Protein AF-B9VTQ7-F1 (afdb_monomer_lite)

Structure (mmCIF, N/CA/C/O backbone):
data_AF-B9VTQ7-F1
#
_entry.id   AF-B9VTQ7-F1
#
loop_
_atom_site.group_PDB
_atom_site.id
_atom_site.type_symbol
_atom_site.label_atom_id
_atom_site.label_alt_id
_atom_site.label_comp_id
_atom_site.label_asym_id
_atom_site.label_entity_id
_atom_site.label_seq_id
_atom_site.pdbx_PDB_ins_code
_atom_site.Cartn_x
_atom_site.Cartn_y
_atom_site.Cartn_z
_atom_site.occupancy
_atom_site.B_iso_or_equiv
_atom_site.auth_seq_id
_atom_site.auth_comp_id
_atom_site.auth_asym_id
_atom_site.auth_atom_id
_atom_site.pdbx_PDB_model_num
ATOM 1 N N . GLY A 1 1 ? 2.141 5.479 2.404 1.00 86.81 1 GLY A N 1
ATOM 2 C CA . GLY A 1 1 ? 2.398 5.145 3.827 1.00 86.81 1 GLY A CA 1
ATOM 3 C C . GLY A 1 1 ? 1.094 4.762 4.500 1.00 86.81 1 GLY A C 1
ATOM 4 O O . GLY A 1 1 ? 0.056 5.196 4.014 1.00 86.81 1 GLY A O 1
ATOM 5 N N . LEU A 1 2 ? 1.127 3.940 5.550 1.00 95.62 2 LEU A N 1
ATOM 6 C CA . LEU A 1 2 ? -0.061 3.481 6.284 1.00 95.62 2 LEU A CA 1
ATOM 7 C C . LEU A 1 2 ? -0.122 4.172 7.647 1.00 95.62 2 LEU A C 1
ATOM 9 O O . LEU A 1 2 ? 0.884 4.211 8.354 1.00 95.62 2 LEU A O 1
ATOM 13 N N . TRP A 1 3 ? -1.284 4.711 7.999 1.00 98.06 3 TRP A N 1
ATOM 14 C CA . TRP A 1 3 ? -1.525 5.357 9.283 1.00 98.06 3 TRP A CA 1
ATOM 15 C C . TRP A 1 3 ? -2.704 4.701 9.996 1.00 98.06 3 TRP A C 1
ATOM 17 O O . TRP A 1 3 ? -3.731 4.450 9.370 1.00 98.06 3 TRP A O 1
ATOM 27 N N . PHE A 1 4 ? -2.549 4.442 11.295 1.00 98.25 4 PHE A N 1
ATOM 28 C CA . PHE A 1 4 ? -3.593 3.892 12.155 1.00 98.25 4 PHE A CA 1
ATOM 29 C C . PHE A 1 4 ? -4.409 5.027 12.783 1.00 98.25 4 PHE A C 1
ATOM 31 O O . PHE A 1 4 ? -3.857 5.882 13.477 1.00 98.25 4 PHE A O 1
ATOM 38 N N . GLU A 1 5 ? -5.716 5.047 12.524 1.00 98.19 5 GLU A N 1
ATOM 39 C CA . GLU A 1 5 ? -6.644 6.069 13.029 1.00 98.19 5 GLU A CA 1
ATOM 40 C C . GLU A 1 5 ? -7.309 5.662 14.361 1.00 98.19 5 GLU A C 1
ATOM 42 O O . GLU A 1 5 ? -7.948 6.501 14.995 1.00 98.19 5 GLU A O 1
ATOM 47 N N . GLY A 1 6 ? -7.137 4.412 14.811 1.00 98.25 6 GLY A N 1
ATOM 48 C CA . GLY A 1 6 ? -7.739 3.867 16.034 1.00 98.25 6 GLY A CA 1
ATOM 49 C C . GLY A 1 6 ? -8.751 2.756 15.749 1.00 98.25 6 GLY A C 1
ATOM 50 O O . GLY A 1 6 ? -8.874 2.293 14.620 1.00 98.25 6 GLY A O 1
ATOM 51 N N . GLU A 1 7 ? -9.505 2.356 16.767 1.00 98.31 7 GLU A N 1
ATOM 52 C CA . GLU A 1 7 ? -10.594 1.373 16.660 1.00 98.31 7 GLU A CA 1
ATOM 53 C C . GLU A 1 7 ? -11.955 2.070 16.496 1.00 98.31 7 GLU A C 1
ATOM 55 O O . GLU A 1 7 ? -12.126 3.233 16.895 1.00 98.31 7 GLU A O 1
ATOM 60 N N . ASP A 1 8 ? -12.908 1.421 15.829 1.00 96.62 8 ASP A N 1
ATOM 61 C CA . ASP A 1 8 ? -14.321 1.822 15.851 1.00 96.62 8 ASP A CA 1
ATOM 62 C C . ASP A 1 8 ? -15.076 1.236 17.061 1.00 96.62 8 ASP A C 1
ATOM 64 O O . ASP A 1 8 ? -14.476 0.670 17.971 1.00 96.62 8 ASP A O 1
ATOM 68 N N . GLU A 1 9 ? -16.393 1.445 17.117 1.00 96.94 9 GLU A N 1
ATOM 69 C CA . GLU A 1 9 ? -17.234 0.982 18.232 1.00 96.94 9 GLU A CA 1
ATOM 70 C C . GLU A 1 9 ? -17.359 -0.550 18.297 1.00 96.94 9 GLU A C 1
ATOM 72 O O . GLU A 1 9 ? -17.670 -1.099 19.355 1.00 96.94 9 GLU A O 1
ATOM 77 N N . GLU A 1 10 ? -17.100 -1.233 17.183 1.00 95.44 10 GLU A N 1
ATOM 78 C CA . GLU A 1 10 ? -17.176 -2.687 17.023 1.00 95.44 10 GLU A CA 1
ATOM 79 C C . GLU A 1 10 ? -15.808 -3.356 17.245 1.00 95.44 10 GLU A C 1
ATOM 81 O O . GLU A 1 10 ? -15.725 -4.580 17.345 1.00 95.44 10 GLU A O 1
ATOM 86 N N . GLY A 1 11 ? -14.751 -2.552 17.401 1.00 97.50 11 GLY A N 1
ATOM 87 C CA . GLY A 1 11 ? -13.377 -2.998 17.615 1.00 97.50 11 GLY A CA 1
ATOM 88 C C . GLY A 1 11 ? -12.586 -3.209 16.324 1.00 97.50 11 GLY A C 1
ATOM 89 O O . GLY A 1 11 ? -11.478 -3.739 16.383 1.00 97.50 11 GLY A O 1
ATOM 90 N N . ASN A 1 12 ? -13.106 -2.798 15.161 1.00 98.56 12 ASN A N 1
ATOM 91 C CA . ASN A 1 12 ? -12.360 -2.905 13.910 1.00 98.56 12 ASN A CA 1
ATOM 92 C C . ASN A 1 12 ? -11.264 -1.837 13.852 1.00 98.56 12 ASN A C 1
ATOM 94 O O . ASN A 1 12 ? -11.466 -0.670 14.211 1.00 98.56 12 ASN A O 1
ATOM 98 N N . LEU A 1 13 ? -10.098 -2.218 13.336 1.00 98.75 13 LEU A N 1
ATOM 99 C CA . LEU A 1 13 ? -8.961 -1.318 13.178 1.00 98.75 13 LEU A CA 1
ATOM 100 C C . LEU A 1 13 ? -9.175 -0.400 11.971 1.00 98.75 13 LEU A C 1
ATOM 102 O O . LEU A 1 13 ? -9.334 -0.881 10.853 1.00 98.75 13 LEU A O 1
ATOM 106 N N . LYS A 1 14 ? -9.114 0.919 12.169 1.00 98.69 14 LYS A N 1
ATOM 107 C CA . LYS A 1 14 ? -9.237 1.923 11.101 1.00 98.69 14 LYS A CA 1
ATOM 108 C C . LYS A 1 14 ? -7.879 2.387 10.615 1.00 98.69 14 LYS A C 1
ATOM 110 O O . LYS A 1 14 ? -7.007 2.766 11.406 1.00 98.69 14 LYS A O 1
ATOM 115 N N . PHE A 1 15 ? -7.737 2.472 9.301 1.00 98.50 15 PHE A N 1
ATOM 116 C CA . PHE A 1 15 ? -6.523 2.951 8.665 1.00 98.50 15 PHE A CA 1
ATOM 117 C C . PHE A 1 15 ? -6.807 3.980 7.583 1.00 98.50 15 PHE A C 1
ATOM 119 O O . PHE A 1 15 ? -7.823 3.928 6.893 1.00 98.50 15 PHE A O 1
ATOM 126 N N . VAL A 1 16 ? -5.825 4.853 7.364 1.00 98.19 16 VAL A N 1
ATOM 127 C CA . VAL A 1 16 ? -5.747 5.709 6.181 1.00 98.19 16 VAL A CA 1
ATOM 128 C C . VAL A 1 16 ? -4.419 5.493 5.468 1.00 98.19 16 VAL A C 1
ATOM 130 O O . VAL A 1 16 ? -3.350 5.395 6.079 1.00 98.19 16 VAL A O 1
ATOM 133 N N . THR A 1 17 ? -4.473 5.414 4.144 1.00 96.94 17 THR A N 1
ATOM 134 C CA . THR A 1 17 ? -3.288 5.270 3.306 1.00 96.94 17 THR A CA 1
ATOM 135 C C . THR A 1 17 ? -3.424 6.032 1.996 1.00 96.94 17 THR A C 1
ATOM 137 O O . THR A 1 17 ? -4.518 6.318 1.517 1.00 96.94 17 THR A O 1
ATOM 140 N N . VAL A 1 18 ? -2.279 6.357 1.406 1.00 95.50 18 VAL A N 1
ATOM 141 C CA . VAL A 1 18 ? -2.174 6.666 -0.018 1.00 95.50 18 VAL A CA 1
ATOM 142 C C . VAL A 1 18 ? -1.422 5.488 -0.631 1.00 95.50 18 VAL A C 1
ATOM 144 O O . VAL A 1 18 ? -0.227 5.345 -0.329 1.00 95.50 18 VAL A O 1
ATOM 147 N N . PRO A 1 19 ? -2.102 4.619 -1.407 1.00 89.06 19 PRO A N 1
ATOM 148 C CA . PRO A 1 19 ? -1.463 3.484 -2.055 1.00 89.06 19 PRO A CA 1
ATOM 149 C C . PRO A 1 19 ? -0.331 3.953 -2.967 1.00 89.06 19 PRO A C 1
ATOM 151 O O . PRO A 1 19 ? -0.468 4.944 -3.686 1.00 89.06 19 PRO A O 1
ATOM 154 N N . ASP A 1 20 ? 0.792 3.246 -2.918 1.00 86.69 20 ASP A N 1
ATOM 155 C CA . ASP A 1 20 ? 1.912 3.492 -3.819 1.00 86.69 20 ASP A CA 1
ATOM 156 C C . ASP A 1 20 ? 1.641 2.824 -5.177 1.00 86.69 20 ASP A C 1
ATOM 158 O O . ASP A 1 20 ? 0.998 1.775 -5.245 1.00 86.69 20 ASP A O 1
ATOM 162 N N . ARG A 1 21 ? 2.140 3.421 -6.262 1.00 86.56 21 ARG A N 1
ATOM 163 C CA . ARG A 1 21 ? 2.046 2.854 -7.620 1.00 86.56 21 ARG A CA 1
ATOM 164 C C . ARG A 1 21 ? 3.109 1.789 -7.913 1.00 86.56 21 ARG A C 1
ATOM 166 O O . ARG A 1 21 ? 3.171 1.282 -9.029 1.00 86.56 21 ARG A O 1
ATOM 173 N N . GLY A 1 22 ? 3.963 1.494 -6.940 1.00 83.88 22 GLY A N 1
ATOM 174 C CA . GLY A 1 22 ? 5.106 0.609 -7.066 1.00 83.88 22 GLY A CA 1
ATOM 175 C C . GLY A 1 22 ? 6.346 1.297 -7.654 1.00 83.88 22 GLY A C 1
ATOM 176 O O . GLY A 1 22 ? 6.294 2.439 -8.130 1.00 83.88 22 GLY A O 1
ATOM 177 N N . PRO A 1 23 ? 7.493 0.595 -7.633 1.00 84.44 23 PRO A N 1
ATOM 178 C CA . PRO A 1 23 ? 8.720 1.074 -8.251 1.00 84.44 23 PRO A CA 1
ATOM 179 C C . PRO A 1 23 ? 8.548 1.236 -9.763 1.00 84.44 23 PRO A C 1
ATOM 181 O O . PRO A 1 23 ? 7.727 0.576 -10.399 1.00 84.44 23 PRO A O 1
ATOM 184 N N . ASN A 1 24 ? 9.374 2.092 -10.362 1.00 83.94 24 ASN A N 1
ATOM 185 C CA . ASN A 1 24 ? 9.501 2.086 -11.815 1.00 83.94 24 ASN A CA 1
ATOM 186 C C . ASN A 1 24 ? 10.159 0.770 -12.256 1.00 83.94 24 ASN A C 1
ATOM 188 O O . ASN A 1 24 ? 11.081 0.292 -11.590 1.00 83.94 24 ASN A O 1
ATOM 192 N N . GLY A 1 25 ? 9.712 0.224 -13.388 1.00 85.56 25 GLY A N 1
ATOM 193 C CA . GLY A 1 25 ? 10.423 -0.865 -14.054 1.00 85.56 25 GLY A CA 1
ATOM 194 C C . GLY A 1 25 ? 11.830 -0.439 -14.486 1.00 85.56 25 GLY A C 1
ATOM 195 O O . GLY A 1 25 ? 12.140 0.757 -14.552 1.00 85.56 25 GLY A O 1
ATOM 196 N N . ALA A 1 26 ? 12.684 -1.423 -14.779 1.00 91.06 26 ALA A N 1
ATOM 197 C CA . ALA A 1 26 ? 13.938 -1.158 -15.478 1.00 91.06 26 ALA A CA 1
ATOM 198 C C . ALA A 1 26 ? 13.645 -0.497 -16.840 1.00 91.06 26 ALA A C 1
ATOM 200 O O . ALA A 1 26 ? 12.569 -0.743 -17.389 1.00 91.06 26 ALA A O 1
ATOM 201 N N . PRO A 1 27 ? 14.556 0.333 -17.376 1.00 93.94 27 PRO A N 1
ATOM 202 C CA . PRO A 1 27 ? 14.390 0.871 -18.715 1.00 93.94 27 PRO A CA 1
ATOM 203 C C . PRO A 1 27 ? 14.246 -0.245 -19.751 1.00 93.94 27 PRO A C 1
ATOM 205 O O . PRO A 1 27 ? 14.981 -1.234 -19.693 1.00 93.94 27 PRO A O 1
ATOM 208 N N . THR A 1 28 ? 13.297 -0.076 -20.659 1.00 93.25 28 THR A N 1
ATOM 209 C CA . THR A 1 28 ? 12.989 -1.000 -21.754 1.00 93.25 28 THR A CA 1
ATOM 210 C C . THR A 1 28 ? 12.601 -0.178 -22.963 1.00 93.25 28 THR A C 1
ATOM 212 O O . THR A 1 28 ? 11.959 0.851 -22.776 1.00 93.25 28 THR A O 1
ATOM 215 N N . ASP A 1 29 ? 12.912 -0.667 -24.151 1.00 94.12 29 ASP A N 1
ATOM 216 C CA . ASP A 1 29 ? 12.355 -0.153 -25.398 1.00 94.12 29 ASP A CA 1
ATOM 217 C C . ASP A 1 29 ? 10.823 -0.306 -25.377 1.00 94.12 29 ASP A C 1
ATOM 219 O O . ASP A 1 29 ? 10.306 -1.427 -25.262 1.00 94.12 29 ASP A O 1
ATOM 223 N N . VAL A 1 30 ? 10.098 0.818 -25.351 1.00 91.31 30 VAL A N 1
ATOM 224 C CA . VAL A 1 30 ? 8.620 0.835 -25.288 1.00 91.31 30 VAL A CA 1
ATOM 225 C C . VAL A 1 30 ? 7.952 1.223 -26.606 1.00 91.31 30 VAL A C 1
ATOM 227 O O . VAL A 1 30 ? 6.718 1.182 -26.673 1.00 91.31 30 VAL A O 1
ATOM 230 N N . ASP A 1 31 ? 8.719 1.601 -27.629 1.00 92.44 31 ASP A N 1
ATOM 231 C CA . ASP A 1 31 ? 8.204 2.026 -28.936 1.00 92.44 31 ASP A CA 1
ATOM 232 C C . ASP A 1 31 ? 8.957 1.447 -30.153 1.00 92.44 31 ASP A C 1
ATOM 234 O O . ASP A 1 31 ? 8.674 1.832 -31.292 1.00 92.44 31 ASP A O 1
ATOM 238 N N . ASP A 1 32 ? 9.798 0.436 -29.920 1.00 93.56 32 ASP A N 1
ATOM 239 C CA . ASP A 1 32 ? 10.596 -0.310 -30.897 1.00 93.56 32 ASP A CA 1
ATOM 240 C C . ASP A 1 32 ? 11.581 0.580 -31.692 1.00 93.56 32 ASP A C 1
ATOM 242 O O . ASP A 1 32 ? 11.899 0.287 -32.855 1.00 93.56 32 ASP A O 1
ATOM 246 N N . ASP A 1 33 ? 12.066 1.678 -31.097 1.00 96.50 33 ASP A N 1
ATOM 247 C CA . ASP A 1 33 ? 13.032 2.592 -31.727 1.00 96.50 33 ASP A CA 1
ATOM 248 C C . ASP A 1 33 ? 14.507 2.197 -31.491 1.00 96.50 33 ASP A C 1
ATOM 250 O O . ASP A 1 33 ? 15.414 2.728 -32.147 1.00 96.50 33 ASP A O 1
ATOM 254 N N . GLY A 1 34 ? 14.739 1.184 -30.648 1.00 95.69 34 GLY A N 1
ATOM 255 C CA . GLY A 1 34 ? 16.0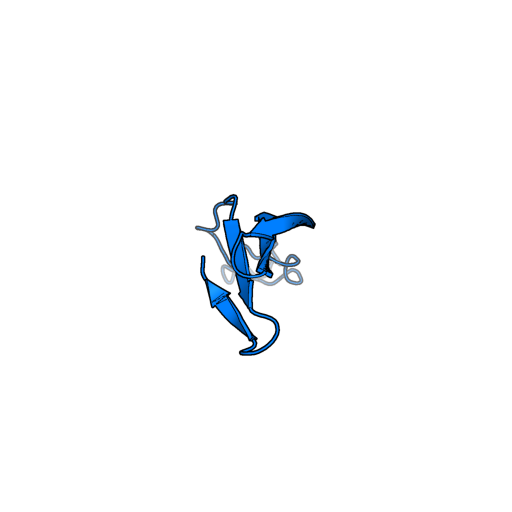53 0.651 -30.299 1.00 95.69 34 GLY A CA 1
ATOM 256 C C . GLY A 1 34 ? 16.726 1.332 -29.105 1.00 95.69 34 GLY A C 1
ATOM 257 O O . GLY A 1 34 ? 17.810 0.890 -28.702 1.00 95.69 34 GLY A O 1
ATOM 258 N N . GLU A 1 35 ? 16.112 2.362 -28.525 1.00 96.88 35 GLU A N 1
ATOM 259 C CA . GLU A 1 35 ? 16.531 2.998 -27.281 1.00 96.88 35 GLU A CA 1
ATOM 260 C C . GLU A 1 35 ? 15.732 2.438 -26.090 1.00 96.88 35 GLU A C 1
ATOM 262 O O . GLU A 1 35 ? 14.808 1.651 -26.241 1.00 96.88 35 GLU A O 1
ATOM 267 N N . ASN A 1 36 ? 16.179 2.713 -24.860 1.00 96.25 36 ASN A N 1
ATOM 268 C CA . ASN A 1 36 ? 15.468 2.260 -23.662 1.00 96.25 36 ASN A CA 1
ATOM 269 C C . ASN A 1 36 ? 14.864 3.452 -22.918 1.00 96.25 36 ASN A C 1
ATOM 271 O O . ASN A 1 36 ? 15.595 4.299 -22.387 1.00 96.25 36 ASN A O 1
ATOM 275 N N . GLU A 1 37 ? 13.549 3.431 -22.724 1.00 93.00 37 GLU A N 1
ATOM 276 C CA . GLU A 1 37 ? 12.805 4.475 -22.026 1.00 93.00 37 GLU A CA 1
ATOM 277 C C . GLU A 1 37 ? 12.447 4.027 -20.614 1.00 93.00 37 GLU A C 1
ATOM 279 O O . GLU A 1 37 ? 12.476 2.854 -20.243 1.00 93.00 37 GLU A O 1
ATOM 284 N N . ARG A 1 38 ? 12.044 4.990 -19.782 1.00 90.00 38 ARG A N 1
ATOM 285 C CA . ARG A 1 38 ? 11.390 4.666 -18.515 1.00 90.00 38 ARG A CA 1
ATOM 286 C C . ARG A 1 38 ? 9.953 4.203 -18.796 1.00 90.00 38 ARG A C 1
ATOM 288 O O . ARG A 1 38 ? 9.144 5.045 -19.191 1.00 90.00 38 ARG A O 1
ATOM 295 N N . PRO A 1 39 ? 9.580 2.952 -18.475 1.00 87.38 39 PRO A N 1
ATOM 296 C CA . PRO A 1 39 ? 8.208 2.507 -18.652 1.00 87.38 39 PRO A CA 1
ATOM 297 C C . PRO A 1 39 ? 7.272 3.165 -17.629 1.00 87.38 39 PRO A C 1
ATOM 299 O O . PRO A 1 39 ? 7.552 3.208 -16.425 1.00 87.38 39 PRO A O 1
ATOM 302 N N . PHE A 1 40 ? 6.116 3.625 -18.107 1.00 85.31 40 PHE A N 1
ATOM 303 C CA . PHE A 1 40 ? 4.996 4.092 -17.287 1.00 85.31 40 PHE A CA 1
ATOM 304 C C . PHE A 1 40 ? 3.861 3.064 -17.337 1.00 85.31 40 PHE A C 1
ATOM 306 O O . PHE A 1 40 ? 2.854 3.268 -18.002 1.00 85.31 40 PHE A O 1
ATOM 313 N N . ALA A 1 41 ? 4.024 1.945 -16.625 1.00 82.00 41 ALA A N 1
ATOM 314 C CA . ALA A 1 41 ? 3.088 0.812 -16.676 1.00 82.00 41 ALA A CA 1
ATOM 315 C C . ALA A 1 41 ? 1.654 1.136 -16.206 1.00 82.00 41 ALA A C 1
ATOM 317 O O . ALA A 1 41 ? 0.726 0.390 -16.504 1.00 82.00 41 ALA A O 1
ATOM 318 N N . LEU A 1 42 ? 1.467 2.234 -15.467 1.00 86.94 42 LEU A N 1
ATOM 319 C CA . LEU A 1 42 ? 0.167 2.687 -14.975 1.00 86.94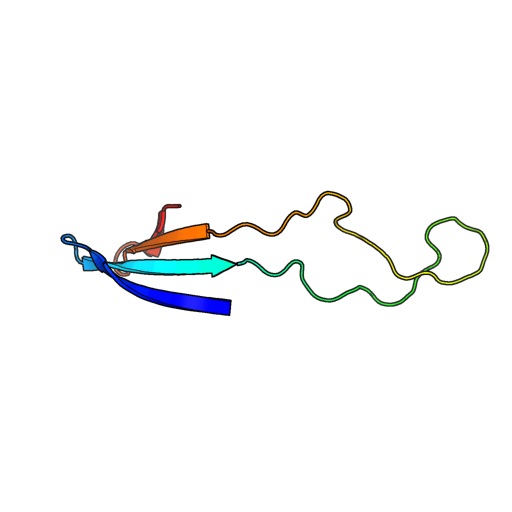 42 LEU A CA 1
ATOM 320 C C . LEU A 1 42 ? -0.078 4.145 -15.406 1.00 86.94 42 LEU A C 1
ATOM 322 O O . LEU A 1 42 ? 0.000 5.046 -14.565 1.00 86.94 42 LEU A O 1
ATOM 326 N N . PRO A 1 43 ? -0.333 4.401 -16.703 1.00 84.19 43 PRO A N 1
ATOM 327 C CA . PRO A 1 43 ? -0.449 5.761 -17.238 1.00 84.19 43 PRO A CA 1
ATOM 328 C C . PRO A 1 43 ? -1.642 6.528 -16.650 1.00 84.19 43 PRO A C 1
ATOM 330 O O . PRO A 1 43 ? -1.575 7.744 -16.489 1.00 84.19 43 PRO A O 1
ATOM 333 N N . ASP A 1 44 ? -2.690 5.810 -16.244 1.00 88.88 44 ASP A N 1
ATOM 334 C CA . ASP A 1 44 ? -3.906 6.381 -15.659 1.00 88.88 44 ASP A CA 1
ATOM 335 C C . ASP A 1 44 ? -3.913 6.363 -14.121 1.00 88.88 44 ASP A C 1
ATOM 337 O O . ASP A 1 44 ? -4.927 6.688 -13.492 1.00 88.88 44 ASP A O 1
ATOM 341 N N . PHE A 1 45 ? -2.807 5.968 -13.475 1.00 87.81 45 PHE A N 1
ATOM 342 C CA . PHE A 1 45 ? -2.754 5.950 -12.016 1.00 87.81 45 PHE A CA 1
ATOM 343 C C . PHE A 1 45 ? -2.891 7.365 -11.453 1.00 87.81 45 PHE A C 1
ATOM 345 O O . PHE A 1 45 ? -2.108 8.264 -11.755 1.00 87.81 45 PHE A O 1
ATOM 352 N N . GLN A 1 46 ? -3.857 7.529 -10.555 1.00 89.69 46 GLN A N 1
ATOM 353 C CA . GLN A 1 46 ? -4.037 8.734 -9.760 1.00 89.69 46 GLN A CA 1
ATOM 354 C C . GLN A 1 46 ? -3.988 8.355 -8.290 1.00 89.69 46 GLN A C 1
ATOM 356 O O . GLN A 1 46 ? -4.741 7.486 -7.847 1.00 89.69 46 GLN A O 1
ATOM 361 N N . ALA A 1 47 ? -3.113 9.018 -7.536 1.00 89.94 47 ALA A N 1
ATOM 362 C CA . ALA A 1 47 ? -3.028 8.819 -6.099 1.00 89.94 47 ALA A CA 1
ATOM 363 C C . ALA A 1 47 ? -4.356 9.220 -5.442 1.00 89.94 47 ALA A C 1
ATOM 365 O O . ALA A 1 47 ? -4.919 10.277 -5.734 1.00 89.94 47 ALA A O 1
ATOM 366 N N . ARG A 1 48 ? -4.857 8.370 -4.545 1.00 93.00 48 ARG A N 1
ATOM 367 C CA . ARG A 1 48 ? -6.090 8.608 -3.787 1.00 93.00 48 ARG A CA 1
ATOM 368 C C . ARG A 1 48 ? -5.842 8.311 -2.321 1.00 93.00 48 ARG A C 1
ATOM 370 O O . ARG A 1 48 ? -5.059 7.425 -1.990 1.00 93.00 48 ARG A O 1
ATOM 377 N N . ILE A 1 49 ? -6.527 9.050 -1.458 1.00 95.94 49 ILE A N 1
ATOM 378 C CA . ILE A 1 49 ? -6.616 8.701 -0.044 1.00 95.94 49 ILE A CA 1
ATOM 379 C C . ILE A 1 49 ? -7.636 7.574 0.066 1.00 95.94 49 ILE A C 1
ATOM 381 O O . ILE A 1 49 ? -8.772 7.726 -0.382 1.00 95.94 49 ILE A O 1
ATOM 385 N N . VAL A 1 50 ? -7.219 6.461 0.649 1.00 96.62 50 VAL A N 1
ATOM 386 C CA . VAL A 1 50 ? -8.064 5.306 0.935 1.00 96.62 50 VAL A CA 1
ATOM 387 C C . VAL A 1 50 ? -8.163 5.186 2.446 1.00 96.62 50 VAL A C 1
ATOM 389 O O . VAL A 1 50 ? -7.136 5.180 3.129 1.00 96.62 50 VAL A O 1
ATOM 392 N N . ARG A 1 51 ? -9.391 5.121 2.956 1.00 98.00 51 ARG A N 1
ATOM 393 C CA . ARG A 1 51 ? -9.671 4.678 4.321 1.00 98.00 51 ARG A CA 1
ATOM 394 C C . ARG A 1 51 ? -10.246 3.279 4.257 1.00 98.00 51 ARG A C 1
ATOM 396 O O . ARG A 1 51 ? -10.916 2.971 3.284 1.00 98.00 51 ARG A O 1
ATOM 403 N N . PHE A 1 52 ? -9.927 2.456 5.240 1.00 97.94 52 PHE A N 1
ATOM 404 C CA . PHE A 1 52 ? -10.462 1.106 5.331 1.00 97.94 52 PHE A CA 1
ATOM 405 C C . PHE A 1 52 ? -10.474 0.631 6.784 1.00 97.94 52 PHE A C 1
ATOM 407 O O . PHE A 1 52 ? -9.744 1.175 7.625 1.00 97.94 52 PHE A O 1
ATOM 414 N N . THR A 1 53 ? -11.284 -0.384 7.061 1.00 98.56 53 THR A N 1
ATOM 415 C CA . THR A 1 53 ? -11.338 -1.095 8.340 1.00 98.56 53 THR A CA 1
ATOM 416 C C . THR A 1 53 ? -10.811 -2.523 8.191 1.00 98.56 53 THR A C 1
ATOM 418 O O . THR A 1 53 ? -10.819 -3.086 7.096 1.00 98.56 53 THR A O 1
ATOM 421 N N . LEU A 1 54 ? -10.309 -3.095 9.285 1.00 98.50 54 LEU A N 1
ATOM 422 C CA . LEU A 1 54 ? -9.927 -4.503 9.400 1.00 98.50 54 LEU A CA 1
ATOM 423 C C . LEU A 1 54 ? -10.583 -5.095 10.649 1.00 98.50 54 LEU A C 1
ATOM 425 O O . LEU A 1 54 ? -10.287 -4.648 11.759 1.00 98.50 54 LEU A O 1
ATOM 429 N N . ASP A 1 55 ? -11.401 -6.128 10.468 1.00 98.44 55 ASP A N 1
ATOM 430 C CA . ASP A 1 55 ? -11.805 -7.023 11.557 1.00 98.44 55 ASP A CA 1
ATOM 431 C C . ASP A 1 55 ? -10.720 -8.093 11.727 1.00 98.44 55 ASP A C 1
ATOM 433 O O . ASP A 1 55 ? -10.491 -8.923 10.846 1.00 98.44 55 ASP A O 1
ATOM 437 N N . GLU A 1 56 ? -10.017 -8.096 12.858 1.00 97.19 56 GLU A N 1
ATOM 438 C CA . GLU A 1 56 ? -8.914 -9.033 13.092 1.00 97.19 56 GLU A CA 1
ATOM 439 C C . GLU A 1 56 ? -9.367 -10.487 13.307 1.00 97.19 56 GLU A C 1
ATOM 441 O O . GLU A 1 56 ? -8.568 -11.414 13.127 1.00 97.19 56 GLU A O 1
ATOM 446 N N . ASN A 1 57 ? -10.636 -10.713 13.663 1.00 97.19 57 ASN A N 1
ATOM 447 C CA . ASN A 1 57 ? -11.168 -12.055 13.896 1.00 97.19 57 ASN A CA 1
ATOM 448 C C . ASN A 1 57 ? -11.460 -12.766 12.573 1.00 97.19 57 ASN A C 1
ATOM 450 O O . ASN A 1 57 ? -11.036 -13.907 12.369 1.00 97.19 57 ASN A O 1
ATOM 454 N N . SER A 1 58 ? -12.184 -12.088 11.680 1.00 97.81 58 SER A N 1
ATOM 455 C CA . SER A 1 58 ? -12.545 -12.604 10.353 1.00 97.81 58 SER A CA 1
ATOM 456 C C . SER A 1 58 ? -11.432 -12.405 9.323 1.00 97.81 58 SER A C 1
ATOM 458 O O . SER A 1 58 ? -11.285 -13.229 8.418 1.00 97.81 58 SER A O 1
ATOM 460 N N . ARG A 1 59 ? -10.591 -11.379 9.516 1.00 97.25 59 ARG A N 1
ATOM 461 C CA . ARG A 1 59 ? -9.619 -10.836 8.549 1.00 97.25 59 ARG A CA 1
ATOM 462 C C . ARG A 1 59 ? -10.271 -10.136 7.359 1.00 97.25 59 ARG A C 1
ATOM 464 O O . ARG A 1 59 ? -9.609 -9.948 6.334 1.00 97.25 59 ARG A O 1
ATOM 471 N N . ASP A 1 60 ? -11.537 -9.759 7.494 1.00 98.19 60 ASP A N 1
ATOM 472 C CA . ASP A 1 60 ? -12.248 -9.010 6.470 1.00 98.19 60 ASP A CA 1
ATOM 473 C C . ASP A 1 60 ? -11.775 -7.550 6.444 1.00 98.19 60 ASP A C 1
ATOM 475 O O . ASP A 1 60 ? -11.456 -6.952 7.475 1.00 98.19 60 ASP A O 1
ATOM 479 N N . ILE A 1 61 ? -11.702 -6.994 5.232 1.00 97.69 61 ILE A N 1
ATOM 480 C CA . ILE A 1 61 ? -11.321 -5.604 4.967 1.00 97.69 61 ILE A CA 1
ATOM 481 C C . ILE A 1 61 ? -12.478 -4.918 4.247 1.00 97.69 61 ILE A C 1
ATOM 483 O O . ILE A 1 61 ? -12.934 -5.408 3.211 1.00 97.69 61 ILE A O 1
ATOM 487 N N . GLU A 1 62 ? -12.888 -3.756 4.748 1.00 97.44 62 GLU A N 1
ATOM 488 C CA . GLU A 1 62 ? -13.911 -2.905 4.134 1.00 97.44 62 GLU A CA 1
ATOM 489 C C . GLU A 1 62 ? -13.324 -1.525 3.803 1.00 97.44 62 GLU A C 1
ATOM 491 O O . GLU A 1 62 ? -12.563 -0.978 4.598 1.00 97.44 62 GLU A O 1
ATOM 496 N N . ILE A 1 63 ? -13.633 -0.981 2.618 1.00 94.44 63 ILE A N 1
ATOM 497 C CA . ILE A 1 63 ? -13.097 0.289 2.081 1.00 94.44 63 ILE A CA 1
ATOM 498 C C . ILE A 1 63 ? -14.217 1.319 1.942 1.00 94.44 63 ILE A C 1
ATOM 500 O O . ILE A 1 63 ? -15.221 0.980 1.275 1.00 94.44 63 ILE A O 1
#

Organism: NCBI:txid348607

Sequence (63 aa):
GLWFEGEDEEGNLKFVTVPDRGPNGAPTDVDDDGENERPFALPDFQARIVRFTLDENSRDIEI

Secondary structure (DSSP, 8-state):
-EEEEEE-TT-PEEEEE-----PPPPPB-SSSSSS-BPP-S-TT-----EEEEE-TTT--EE-

pLDDT: mean 93.64, std 4.94, range [82.0, 98.75]

Foldseek 3Di:
DKDWPAADPVGWTKIKDFDDPDDWDDFDPPPPPPDTDTDPPCPPDDTDIDMWTADPVVRDIGD

Radius of gyration: 18.38 Å; chains: 1; bounding box: 34×21×50 Å

=== Feature glossary ===
The record interleaves many kinds of information about one protein. Here is each kind framed as the question it answers.

Q: What are the backbone torsion angles?
A: φ (phi) and ψ (psi) are the two rotatable backbone dihedrals per residue: φ is the C(i-1)–N–Cα–C torsion, ψ is the N–Cα–C–N(i+1) torsion, both in degrees on (−180°, 180°]. α-helical residues cluster near (−60°, −45°); β-strand residues near (−120°, +130°). A Ramachandran plot is simply a scatter of (φ, ψ) for every residue.

Q: What is the amino-acid chain?
A: This is the polypeptide sequence — one letter per residue, N-terminus first. Length ranges from a few dozen residues for small domains to over a thousand for large multi-domain proteins.

Q: How mobile is each atom in the crystal?
A: For experimental (PDB) structures, the B-factor (temperature factor) quantifies the positional spread of each atom in the crystal — a combination of thermal vibration and static disorder — in units of Å². High B-factors mark flexible loops or poorly resolved regions; low B-factors mark the rigid, well-ordered core.

Q: Are the domains correctly placed relative to each other?
A: Predicted Aligned Error (PAE) is an AlphaFold confidence matrix: entry (i, j) is the expected error in the position of residue j, in ångströms, when the prediction is superimposed on the true structure at residue i. Low PAE within a block of residues means that block is internally rigid and well-predicted; high PAE between two blocks means their relative placement is uncertain even if each block individually is confident.

Q: How confident is the AlphaFold model at each residue?
A: pLDDT is the predicted lDDT-Cα score: AlphaFold's confidence that the local environment of each residue (all inter-atomic distances within 15 Å) is correctly placed. It is a per-residue number between 0 and 100, with higher meaning more reliable.

Q: What family and function is it annotated with?
A: Functional annotations link the protein to curated databases. InterPro entries identify conserved domains and families by matching the sequence against member-database signatures (Pfam, PROSITE, CDD, …). Gene Ontology (GO) terms describe molecular function, biological process, and cellular component in a controlled vocabulary. CATH places the structure in a hierarchical fold classification (Class/Architecture/Topology/Homologous-superfamily). The organism is the source species.

Q: How big and how compact is the whole molecule?
A: Three whole-structure scalars: the radius of gyration (RMS distance of Cα from centroid, in Å), the count of Cα–Cα contacts (pairs closer than 8 Å and separated by more than four residues in sequence — i.e. tertiary, not local, contacts), and the bounding-box dimensions. Together they distinguish compact globular folds from extended fibres or disordered chains.

Q: What known structures does this most resemble?
A: The Foldseek neighbor list gives the closest experimentally determined structures in the PDB, ranked by structural alignment. TM-score near 1 me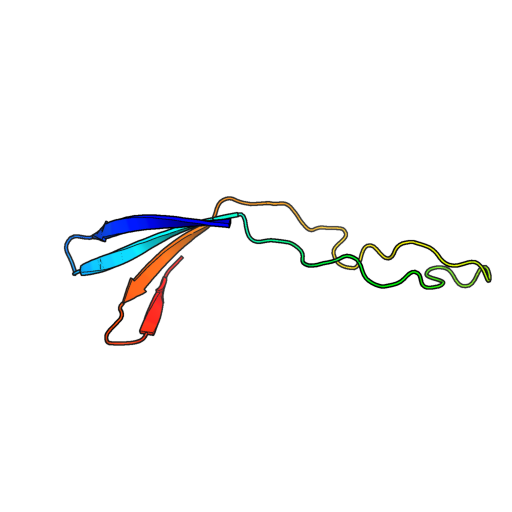ans near-identical fold; near 0.3 means only rough topology match. This is how one finds what a novel AlphaFold prediction most resembles in the solved-structure universe.

Q: Which residues are buried vs exposed?
A: SASA measures how much of the protein is reachable by solvent. It is computed by rolling a water-sized probe over the atomic surface and summing the exposed area (Å²). Per-residue SASA distinguishes core (buried, low SASA) from surface (exposed, high SASA) residues; total SASA is a whole-molecule size measure.

Q: Which residues are in helices, strands, or loops?
A: Eight-state secondary structure (DSSP): H is the canonical α-helix, G the tighter 3₁₀-helix, I the wider π-helix; E/B are β-structure, T and S are turns and bends, and '-' is everything else. DSSP derives these from the pattern of main-chain N–H···O=C hydrogen bonds, not from the sequence.

Q: Where is each backbone atom in 3D?
A: Structure coordinates are given as an mmCIF _atom_site loop: one row per atom with element, residue name, chain id, sequence number, and x/y/z position in 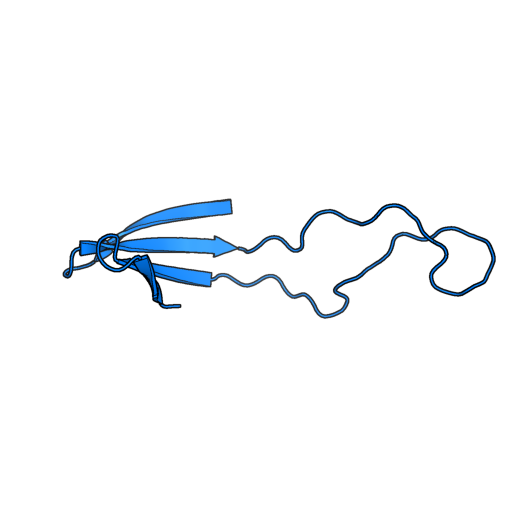Å. Only the four main-chain atoms per residue are included here; side chains are omitted to keep the record compact.

Q: What if only a Cα trace is avai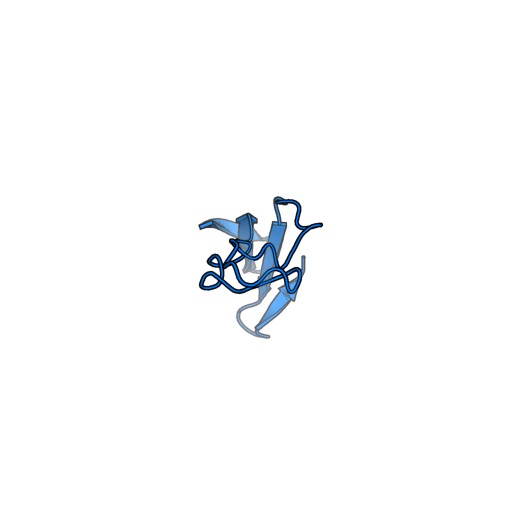lable?
A: Three-state secondary structure (P-SEA) collapses the eight DSSP classes into helix (a), strand (b), and coil (c). P-SEA assigns these from Cα geometry alone — distances and angles — without requiring backbone oxygens, so it works on any Cα trace.

Q: What do the rendered images show?
A: The six renders are orthographic views along the three Cartesian axes in both directions. Representation (cartoon, sticks, or surface) and color scheme (sequence-rainbow or by-chain) vary across proteins so the training set covers all the common vis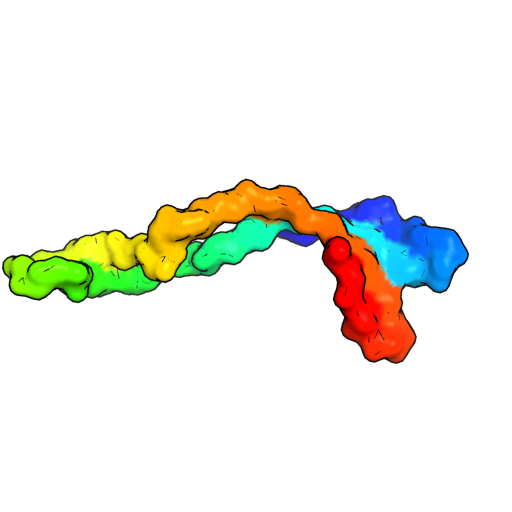ualization conventions.

Q: What does the local fold look like, residue by residue?
A: Foldseek's 3Di representation compresses backbone geometry into a per-residue letter drawn from a learned twenty-state alphabet. It captures the tertiary interaction pattern around each residue — which residues are packed against it in space, regardless of where they are in sequence.

Q: What do the diagnostic plots show?
A: The contact map is a binary N×N matrix image: pixel (i, j) is dark where Cα_i and Cα_j are within 8 Å and |i−j|>4. Because the |i−j|>4 filter removes local helical contacts, off-diagonal stripes parallel to the main diagonal indicate parallel β-sheets; stripes perpendicular to it indicate antiparallel β-sheets. The Ramachandran plot scatters every residue's (φ, ψ) pair against the sterically allowed regions. The PAE heatmap renders the predicted-aligned-error matrix.